Protein AF-A0A537IAV0-F1 (afdb_monomer_lite)

Structure (mmCIF, N/CA/C/O backbone):
data_AF-A0A537IAV0-F1
#
_entry.id   AF-A0A537IAV0-F1
#
loop_
_atom_site.group_PDB
_atom_site.id
_atom_site.type_symbol
_atom_site.label_atom_id
_atom_site.label_alt_id
_atom_site.label_comp_id
_atom_site.label_asym_id
_atom_site.label_entity_id
_atom_site.label_seq_id
_atom_site.pdbx_PDB_ins_code
_atom_site.Cartn_x
_atom_site.Cartn_y
_atom_site.Cartn_z
_atom_site.occupancy
_atom_site.B_iso_or_equiv
_atom_site.auth_seq_id
_atom_site.auth_comp_id
_atom_site.auth_asym_id
_atom_site.auth_atom_id
_atom_site.pdbx_PDB_model_num
ATOM 1 N N . MET A 1 1 ? -46.796 -68.234 -3.191 1.00 48.19 1 MET A N 1
ATOM 2 C CA . MET A 1 1 ? -47.729 -69.261 -2.674 1.00 48.19 1 MET A CA 1
ATOM 3 C C . MET A 1 1 ? -47.970 -68.901 -1.218 1.00 48.19 1 MET A C 1
ATOM 5 O O . MET A 1 1 ? -47.080 -69.131 -0.420 1.00 48.19 1 MET A O 1
ATOM 9 N N . ILE A 1 2 ? -48.913 -68.027 -0.860 1.00 45.62 2 ILE A N 1
ATOM 10 C CA . ILE A 1 2 ? -50.385 -68.103 -0.979 1.00 45.62 2 ILE A CA 1
ATOM 11 C C . ILE A 1 2 ? -50.921 -69.401 -0.358 1.00 45.62 2 ILE A C 1
ATOM 13 O O . ILE A 1 2 ? -50.857 -70.441 -1.003 1.00 45.62 2 ILE A O 1
ATOM 17 N N . ASP A 1 3 ? -51.326 -69.233 0.911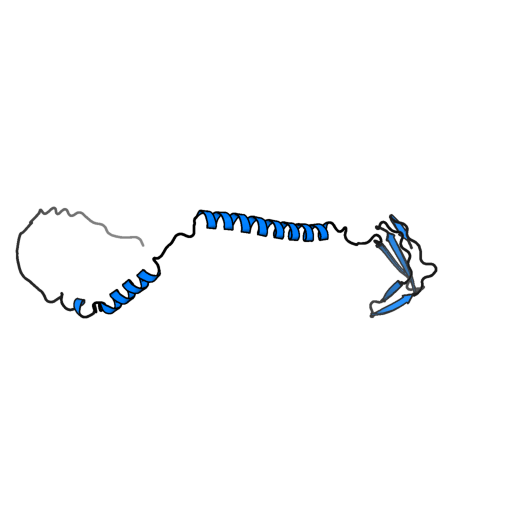 1.00 61.47 3 ASP A N 1
ATOM 18 C CA . ASP A 1 3 ? -52.328 -69.898 1.772 1.00 61.47 3 ASP A CA 1
ATOM 19 C C . ASP A 1 3 ? -52.873 -71.267 1.332 1.00 61.47 3 ASP A C 1
ATOM 21 O O . ASP A 1 3 ? -53.224 -71.452 0.165 1.00 61.47 3 ASP A O 1
ATOM 25 N N . PRO A 1 4 ? -53.051 -72.210 2.275 1.00 58.81 4 PRO A N 1
ATOM 26 C CA . PRO A 1 4 ? -54.447 -72.495 2.607 1.00 58.81 4 PRO A CA 1
ATOM 27 C C . PRO A 1 4 ? -54.692 -72.994 4.043 1.00 58.81 4 PRO A C 1
ATOM 29 O O . PRO A 1 4 ? -54.131 -74.000 4.475 1.00 58.81 4 PRO A O 1
ATOM 32 N N . SER A 1 5 ? -55.732 -72.436 4.660 1.00 56.53 5 SER A N 1
ATOM 33 C CA . SER A 1 5 ? -56.831 -73.139 5.359 1.00 56.53 5 SER A CA 1
ATOM 34 C C . SER A 1 5 ? -57.044 -72.595 6.767 1.00 56.53 5 SER A C 1
ATOM 36 O O . SER A 1 5 ? -56.267 -72.850 7.675 1.00 56.53 5 SER A O 1
ATOM 38 N N . ARG A 1 6 ? -58.027 -71.710 6.946 1.00 55.94 6 ARG A N 1
ATOM 39 C CA . ARG A 1 6 ? -59.472 -72.004 7.029 1.00 55.94 6 ARG A CA 1
ATOM 40 C C . ARG A 1 6 ? -59.834 -72.736 8.318 1.00 55.94 6 ARG A C 1
ATOM 42 O O . ARG A 1 6 ? -59.260 -73.767 8.642 1.00 55.94 6 ARG A O 1
ATOM 49 N N . ASN A 1 7 ? -60.962 -72.277 8.856 1.00 58.16 7 ASN A N 1
ATOM 50 C CA . ASN A 1 7 ? -61.860 -72.994 9.754 1.00 58.16 7 ASN A CA 1
ATOM 51 C C . ASN A 1 7 ? -61.452 -72.974 11.223 1.00 58.16 7 ASN A C 1
ATOM 53 O O . ASN A 1 7 ? -60.299 -73.147 11.571 1.00 58.16 7 ASN A O 1
ATOM 57 N N . LEU A 1 8 ? -62.369 -72.833 12.158 1.00 55.16 8 LEU A N 1
ATOM 58 C CA . LEU A 1 8 ? -63.762 -72.404 12.167 1.00 55.16 8 LEU A CA 1
ATOM 59 C C . LEU A 1 8 ? -64.015 -72.098 13.653 1.00 55.16 8 LEU A C 1
ATOM 61 O O . LEU A 1 8 ? -63.203 -72.448 14.508 1.00 55.16 8 LEU A O 1
ATOM 65 N N . HIS A 1 9 ? -65.153 -71.476 13.935 1.00 52.66 9 HIS A N 1
ATOM 66 C CA . HIS A 1 9 ? -65.945 -71.701 15.141 1.00 52.66 9 HIS A CA 1
ATOM 67 C C . HIS A 1 9 ? -65.409 -72.759 16.120 1.00 52.66 9 HIS A C 1
ATOM 69 O O . HIS A 1 9 ? -65.399 -73.939 15.784 1.00 52.66 9 HIS A O 1
ATOM 75 N N . ASP A 1 10 ? -65.158 -72.357 17.366 1.00 51.47 10 ASP A N 1
ATOM 76 C CA . ASP A 1 10 ? -65.952 -72.978 18.420 1.00 51.47 10 ASP A CA 1
ATOM 77 C C . ASP A 1 10 ? -66.157 -72.067 19.630 1.00 51.47 10 ASP A C 1
ATOM 79 O O . ASP A 1 10 ? -65.260 -71.384 20.125 1.00 51.47 10 ASP A O 1
ATOM 83 N N . GLN A 1 11 ? -67.408 -72.060 20.056 1.00 54.44 11 GLN A N 1
ATOM 84 C CA . GLN A 1 11 ? -67.943 -71.386 21.218 1.00 54.44 11 GLN A CA 1
ATOM 85 C C . GLN A 1 11 ? -67.729 -72.295 22.426 1.00 54.44 11 GLN A C 1
ATOM 87 O O . GLN A 1 11 ? -68.243 -73.406 22.456 1.00 54.44 11 GLN A O 1
ATOM 92 N N . ALA A 1 12 ? -67.081 -71.805 23.480 1.00 55.22 12 ALA A N 1
ATOM 93 C CA . ALA A 1 12 ? -67.226 -72.414 24.798 1.00 55.22 12 ALA A CA 1
ATOM 94 C C . ALA A 1 12 ? -67.131 -71.349 25.891 1.00 55.22 12 ALA A C 1
ATOM 96 O O . ALA A 1 12 ? -66.067 -70.994 26.393 1.00 55.22 12 ALA A O 1
ATOM 97 N N . ARG A 1 13 ? -68.302 -70.835 26.264 1.00 50.41 13 ARG A N 1
ATOM 98 C CA . ARG A 1 13 ? -68.544 -70.139 27.525 1.00 50.41 13 ARG A CA 1
ATOM 99 C C . ARG A 1 13 ? -68.655 -71.189 28.635 1.00 50.41 13 ARG A C 1
ATOM 101 O O . ARG A 1 13 ? -69.616 -71.947 28.638 1.00 50.41 13 ARG A O 1
ATOM 108 N N . VAL A 1 14 ? -67.735 -71.185 29.597 1.00 57.16 14 VAL A N 1
ATOM 109 C CA . VAL A 1 14 ? -67.856 -71.885 30.896 1.00 57.16 14 VAL A CA 1
ATOM 110 C C . VAL A 1 14 ? -67.256 -70.945 31.948 1.00 57.16 14 VAL A C 1
ATOM 112 O O . VAL A 1 14 ? -66.057 -70.702 31.961 1.00 57.16 14 VAL A O 1
ATOM 115 N N . THR A 1 15 ? -68.068 -70.063 32.535 1.00 54.84 15 THR A N 1
ATOM 116 C CA . THR A 1 15 ? -68.625 -70.152 33.902 1.00 54.84 15 THR A CA 1
ATOM 117 C C . THR A 1 15 ? -67.595 -70.374 35.012 1.00 54.84 15 THR A C 1
ATOM 119 O O . THR A 1 15 ? -66.897 -71.378 35.073 1.00 54.84 15 THR A O 1
ATOM 122 N N . SER A 1 16 ? -67.585 -69.393 35.912 1.00 50.22 16 SER A N 1
ATOM 123 C CA . SER A 1 16 ? -66.874 -69.272 37.182 1.00 50.22 16 SER A CA 1
ATOM 124 C C . SER A 1 16 ? -66.775 -70.542 38.028 1.00 50.22 16 SER A C 1
ATOM 126 O O . SER A 1 16 ? -67.766 -71.235 38.237 1.00 50.22 16 SER A O 1
ATOM 128 N N . SER A 1 17 ? -65.629 -70.700 38.688 1.00 47.72 17 SER A N 1
ATOM 129 C CA . SER A 1 17 ? -65.543 -71.335 40.002 1.00 47.72 17 SER A CA 1
ATOM 130 C C . SER A 1 17 ? -64.429 -70.662 40.799 1.00 47.72 17 SER A C 1
ATOM 132 O O . SER A 1 17 ? -63.241 -70.898 40.592 1.00 47.72 17 SER A O 1
ATOM 134 N N . GLN A 1 18 ? -64.829 -69.750 41.680 1.00 50.56 18 GLN A N 1
ATOM 135 C CA . GLN A 1 18 ? -63.985 -69.229 42.741 1.00 50.56 18 GLN A CA 1
ATOM 136 C C . GLN A 1 18 ? -64.016 -70.277 43.859 1.00 50.56 18 GLN A C 1
ATOM 138 O O . GLN A 1 18 ? -64.999 -70.380 44.587 1.00 50.56 18 GLN A O 1
ATOM 143 N N . SER A 1 19 ? -62.966 -71.091 43.964 1.00 44.44 19 SER A N 1
ATOM 144 C CA . SER A 1 19 ? -62.794 -72.044 45.061 1.00 44.44 19 SER A CA 1
ATOM 145 C C . SER A 1 19 ? -61.713 -71.519 46.005 1.00 44.44 19 SER A C 1
ATOM 147 O O . SER A 1 19 ? -60.527 -71.454 45.692 1.00 44.44 19 SER A O 1
ATOM 149 N N . SER A 1 20 ? -62.187 -71.094 47.175 1.00 51.53 20 SER A N 1
ATOM 150 C CA . SER A 1 20 ? -61.406 -70.933 48.396 1.00 51.53 20 SER A CA 1
ATOM 151 C C . SER A 1 20 ? -60.763 -72.274 48.757 1.00 51.53 20 SER A C 1
ATOM 153 O O . SER A 1 20 ? -61.449 -73.295 48.807 1.00 51.53 20 SER A O 1
ATOM 155 N N . GLY A 1 21 ? -59.452 -72.272 48.990 1.00 39.72 21 GLY A N 1
ATOM 156 C CA . GLY A 1 21 ? -58.682 -73.464 49.329 1.00 39.72 21 GLY A CA 1
ATOM 157 C C . GLY A 1 21 ? -57.325 -73.078 49.900 1.00 39.72 21 GLY A C 1
ATOM 158 O O . GLY A 1 21 ? -56.367 -72.841 49.173 1.00 39.72 21 GLY A O 1
ATOM 159 N N . SER A 1 22 ? -57.284 -72.953 51.221 1.00 49.75 22 SER A N 1
ATOM 160 C CA . SER A 1 22 ? -56.108 -72.631 52.023 1.00 49.75 22 SER A CA 1
ATOM 161 C C . SER A 1 22 ? -55.062 -73.758 52.022 1.00 49.75 22 SER A C 1
ATOM 163 O O . SER A 1 22 ? -55.409 -74.929 52.139 1.00 49.75 22 SER A O 1
ATOM 165 N N . SER A 1 23 ? -53.790 -73.340 52.058 1.00 51.44 23 SER A N 1
ATOM 166 C CA . SER A 1 23 ? -52.626 -74.039 52.631 1.00 51.44 23 SER A CA 1
ATOM 167 C C . SER A 1 23 ? -51.905 -75.104 51.784 1.00 51.44 23 SER A C 1
ATOM 169 O O . SER A 1 23 ? -52.334 -76.244 51.681 1.00 51.44 23 SER A O 1
ATOM 171 N N . ASN A 1 24 ? -50.682 -74.797 51.329 1.00 52.34 24 ASN A N 1
ATOM 172 C CA . ASN A 1 24 ? -49.478 -75.261 52.035 1.00 52.34 24 ASN A CA 1
ATOM 173 C C . ASN A 1 24 ? -48.178 -74.689 51.452 1.00 52.34 24 ASN A C 1
ATOM 175 O O . ASN A 1 24 ? -48.000 -74.500 50.252 1.00 52.34 24 ASN A O 1
ATOM 179 N N . LYS A 1 25 ? -47.270 -74.381 52.376 1.00 54.59 25 LYS A N 1
ATOM 180 C CA . LYS A 1 25 ? -45.975 -73.740 52.167 1.00 54.59 25 LYS A CA 1
ATOM 181 C C . LYS A 1 25 ? -45.036 -74.607 51.327 1.00 54.59 25 LYS A C 1
ATOM 183 O O . LYS A 1 25 ? -44.749 -75.737 51.701 1.00 54.59 25 LYS A O 1
ATOM 188 N N . VAL A 1 26 ? -44.403 -73.996 50.328 1.00 51.62 26 VAL A N 1
ATOM 189 C CA . VAL A 1 26 ? -43.047 -74.368 49.894 1.00 51.62 26 VAL A CA 1
ATOM 190 C C . VAL A 1 26 ? -42.138 -73.164 50.120 1.00 51.62 26 VAL A C 1
ATOM 192 O O . VAL A 1 26 ? -41.822 -72.375 49.235 1.00 51.62 26 VAL A O 1
ATOM 195 N N . SER A 1 27 ? -41.749 -72.983 51.379 1.00 57.34 27 SER A N 1
ATOM 196 C CA . SER A 1 27 ? -40.775 -71.991 51.837 1.00 57.34 27 SER A CA 1
ATOM 197 C C . SER A 1 27 ? -39.342 -72.457 51.554 1.00 57.34 27 SER A C 1
ATOM 199 O O . SER A 1 27 ? -38.528 -72.546 52.468 1.00 57.34 27 SER A O 1
ATOM 201 N N . ALA A 1 28 ? -39.045 -72.797 50.298 1.00 56.91 28 ALA A N 1
ATOM 202 C CA . ALA A 1 28 ? -37.720 -73.261 49.872 1.00 56.91 28 ALA A CA 1
ATOM 203 C C . ALA A 1 28 ? -36.995 -72.283 48.928 1.00 56.91 28 ALA A C 1
ATOM 205 O O . ALA A 1 28 ? -35.820 -72.477 48.640 1.00 56.91 28 ALA A O 1
ATOM 206 N N . TRP A 1 29 ? -37.645 -71.197 48.491 1.00 47.41 29 TRP A N 1
ATOM 207 C CA . TRP A 1 29 ? -37.087 -70.292 47.470 1.00 47.41 29 TRP A CA 1
ATOM 208 C C . TRP A 1 29 ? -36.731 -68.885 47.967 1.00 47.41 29 TRP A C 1
ATOM 210 O O . TRP A 1 29 ? -36.108 -68.110 47.248 1.00 47.41 29 TRP A O 1
ATOM 220 N N . THR A 1 30 ? -37.052 -68.533 49.212 1.00 58.41 30 THR A N 1
ATOM 221 C CA . THR A 1 30 ? -36.819 -67.174 49.739 1.00 58.41 30 THR A CA 1
ATOM 222 C C . THR A 1 30 ? -35.436 -66.950 50.357 1.00 58.41 30 THR A C 1
ATOM 224 O O . THR A 1 30 ? -35.118 -65.815 50.718 1.00 58.41 30 THR A O 1
ATOM 227 N N . ASN A 1 31 ? -34.588 -67.982 50.444 1.00 52.69 31 ASN A N 1
ATOM 228 C CA . ASN A 1 31 ? -33.281 -67.882 51.109 1.00 52.69 31 ASN A CA 1
ATOM 229 C C . ASN A 1 31 ? -32.070 -67.770 50.166 1.00 52.69 31 ASN A C 1
ATOM 231 O O . ASN A 1 31 ? -30.998 -67.402 50.634 1.00 52.69 31 ASN A O 1
ATOM 235 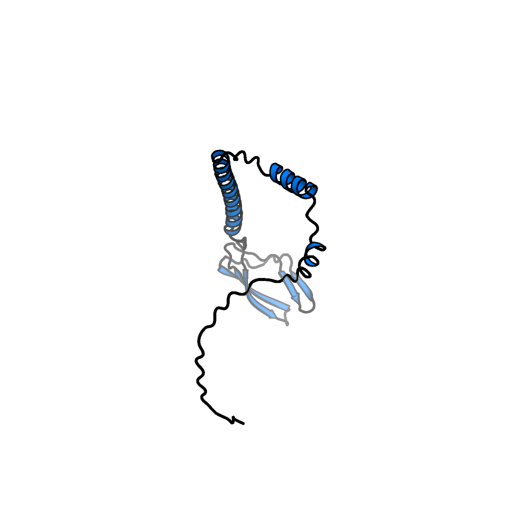N N . LEU A 1 32 ? -32.221 -67.961 48.851 1.00 50.56 32 LEU A N 1
ATOM 236 C CA . LEU A 1 32 ? -31.115 -67.766 47.894 1.00 50.56 32 LE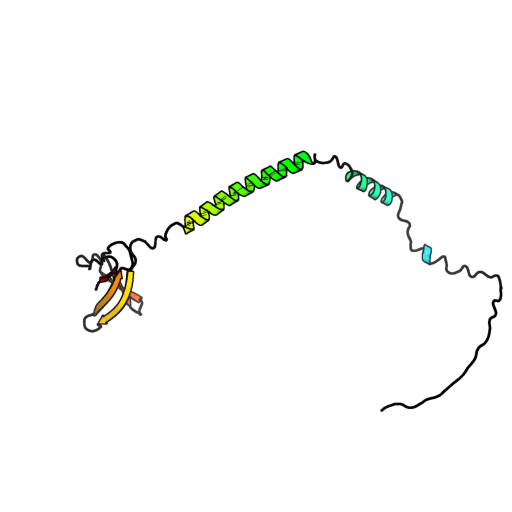U A CA 1
ATOM 237 C C . LEU A 1 32 ? -30.887 -66.291 47.519 1.00 50.56 32 LEU A C 1
ATOM 239 O O . LEU A 1 32 ? -29.753 -65.872 47.313 1.00 50.56 32 LEU A O 1
ATOM 243 N N . GLY A 1 33 ? -31.933 -65.459 47.526 1.00 50.03 33 GLY A N 1
ATOM 244 C CA . GLY A 1 33 ? -31.812 -64.028 47.208 1.00 50.03 33 GLY A CA 1
ATOM 245 C C . GLY A 1 33 ? -31.190 -63.166 48.316 1.00 50.03 33 GLY A C 1
ATOM 246 O O . GLY A 1 33 ? 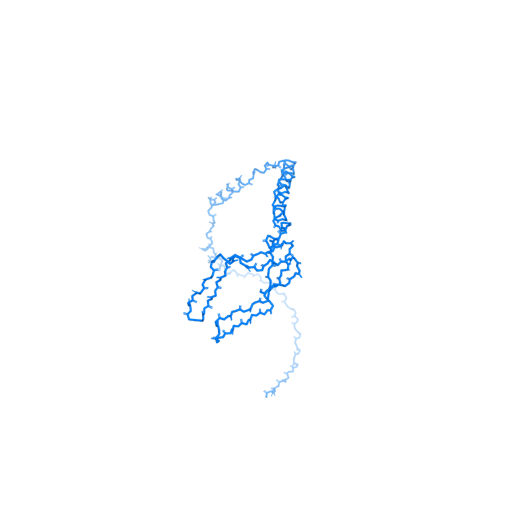-30.851 -62.009 48.079 1.00 50.03 33 GLY A O 1
ATOM 247 N N . LYS A 1 34 ? -31.033 -63.700 49.536 1.00 53.22 34 LYS A N 1
ATOM 248 C CA . LYS A 1 34 ? -30.522 -62.945 50.696 1.00 53.22 34 LYS A CA 1
ATOM 249 C C . LYS A 1 34 ? -29.028 -63.133 50.967 1.00 53.22 34 LYS A C 1
ATOM 251 O O . LYS A 1 34 ? -28.493 -62.403 51.794 1.00 53.22 34 LYS A O 1
ATOM 256 N N . MET A 1 35 ? -28.349 -64.046 50.269 1.00 52.03 35 MET A N 1
ATOM 257 C CA . MET A 1 35 ? -26.910 -64.287 50.468 1.00 52.03 35 MET A CA 1
ATOM 258 C C . MET A 1 35 ? -26.006 -63.413 49.578 1.00 52.03 35 MET A C 1
ATOM 260 O O . MET A 1 35 ? -24.801 -63.391 49.792 1.00 52.03 35 MET A O 1
ATOM 264 N N . VAL A 1 36 ? -26.566 -62.640 48.635 1.00 56.50 36 VAL A N 1
ATOM 265 C CA . VAL A 1 36 ? -25.787 -61.742 47.747 1.00 56.50 36 VAL A CA 1
ATOM 266 C C . VAL A 1 36 ? -25.995 -60.252 48.062 1.00 56.50 36 VAL A C 1
ATOM 268 O O . VAL A 1 36 ? -25.218 -59.401 47.638 1.00 56.50 36 VAL A O 1
ATOM 271 N N . ALA A 1 37 ? -26.982 -59.901 48.888 1.00 58.62 37 ALA A N 1
ATOM 272 C CA . ALA A 1 37 ? -27.200 -58.520 49.310 1.00 58.62 37 ALA A CA 1
ATOM 273 C C . ALA A 1 37 ? -26.464 -58.228 50.627 1.00 58.62 37 ALA A C 1
ATOM 275 O O . ALA A 1 37 ? -27.067 -58.176 51.702 1.00 58.62 37 ALA A O 1
ATOM 276 N N . GLY A 1 38 ? -25.147 -58.024 50.546 1.00 54.81 38 GLY A N 1
ATOM 277 C CA . GLY A 1 38 ? -24.387 -57.419 51.637 1.00 54.81 38 GLY A CA 1
ATOM 278 C C . GLY A 1 38 ? -25.031 -56.087 52.028 1.00 54.81 38 GLY A C 1
ATOM 279 O O . GLY A 1 38 ? -25.095 -55.155 51.225 1.00 54.81 38 GLY A O 1
ATOM 280 N N . LYS A 1 39 ? -25.560 -55.996 53.253 1.00 62.06 39 LYS A N 1
ATOM 281 C CA . LYS A 1 39 ? -26.085 -54.734 53.782 1.00 62.06 39 LYS A CA 1
ATOM 282 C C . LYS A 1 39 ? -24.923 -53.736 53.829 1.00 62.06 39 LYS A C 1
ATOM 284 O O . LYS A 1 39 ? -23.891 -54.072 54.405 1.00 62.06 39 LYS A O 1
ATOM 289 N N . PRO A 1 40 ? -25.052 -52.527 53.256 1.00 57.78 40 PRO A N 1
ATOM 290 C CA . PRO A 1 40 ? -23.999 -51.531 53.362 1.00 57.78 40 PRO A CA 1
ATOM 291 C C . PRO A 1 40 ? -23.811 -51.170 54.838 1.00 57.78 40 PRO A C 1
ATOM 293 O O . PRO A 1 40 ? -24.709 -50.586 55.448 1.00 57.78 40 PRO A O 1
ATOM 296 N N . THR A 1 41 ? -22.651 -51.554 55.376 1.00 65.62 41 THR A N 1
ATOM 297 C CA . THR A 1 41 ? -22.150 -51.283 56.725 1.00 65.62 41 THR A CA 1
ATOM 298 C C . THR A 1 41 ? -22.429 -49.830 57.098 1.00 65.62 41 THR A C 1
ATOM 300 O O . THR A 1 41 ? -22.090 -48.913 56.341 1.00 65.62 41 THR A O 1
ATOM 303 N N . ASP A 1 42 ? -23.063 -49.603 58.250 1.00 54.81 42 ASP A N 1
ATOM 304 C CA . ASP A 1 42 ? -23.529 -48.279 58.693 1.00 54.81 42 ASP A CA 1
ATOM 305 C C . ASP A 1 42 ? -22.400 -47.238 58.833 1.00 54.81 42 ASP A C 1
ATOM 307 O O . ASP A 1 42 ? -22.646 -46.030 58.811 1.00 54.81 42 ASP A O 1
ATOM 311 N N . GLU A 1 43 ? -21.152 -47.697 58.837 1.00 57.06 43 GLU A N 1
ATOM 312 C CA . GLU A 1 43 ? -19.933 -46.901 58.724 1.00 57.06 43 GLU A CA 1
ATOM 313 C C . GLU A 1 43 ? -19.866 -46.093 57.408 1.00 57.06 43 GLU A C 1
ATOM 315 O O . GLU A 1 43 ? -19.603 -44.886 57.417 1.00 57.06 43 GLU A O 1
ATOM 320 N N . LYS A 1 44 ? -20.240 -46.698 56.267 1.00 52.62 44 LYS A N 1
ATOM 321 C CA . LYS A 1 44 ? -20.259 -46.007 54.962 1.00 52.62 44 LYS A CA 1
ATOM 322 C C . LYS A 1 44 ? -21.387 -44.980 54.866 1.00 52.62 44 LYS A C 1
ATOM 324 O O . LYS A 1 44 ? -21.235 -43.946 54.215 1.00 52.62 44 LYS A O 1
ATOM 329 N N . LYS A 1 45 ? -22.513 -45.208 55.553 1.00 53.28 45 LYS A N 1
ATOM 330 C CA . LYS A 1 45 ? -23.621 -44.239 55.606 1.00 53.28 45 LYS A CA 1
ATOM 331 C C . LYS A 1 45 ? -23.270 -43.019 56.453 1.00 53.28 45 LYS A C 1
ATOM 333 O O . LYS A 1 45 ? -23.709 -41.919 56.120 1.00 53.28 45 LYS A O 1
ATOM 338 N N . GLN A 1 46 ? -22.481 -43.184 57.516 1.00 57.47 46 GLN A N 1
ATOM 339 C CA . GLN A 1 46 ? -21.996 -42.056 58.313 1.00 57.47 46 GLN A CA 1
ATOM 340 C C . GLN A 1 46 ? -20.958 -41.219 57.559 1.00 57.47 46 GLN A C 1
ATOM 342 O O . GLN A 1 46 ? -21.042 -39.993 57.615 1.00 57.47 46 GLN A O 1
ATOM 347 N N . GLY A 1 47 ? -20.066 -41.844 56.782 1.00 56.69 47 GLY A N 1
ATOM 348 C CA . GLY A 1 47 ? -19.138 -41.131 55.895 1.00 56.69 47 GLY A CA 1
ATOM 349 C C . GLY A 1 47 ? -19.870 -40.251 54.877 1.00 56.69 47 GLY A C 1
ATOM 350 O O . GLY A 1 47 ? -19.624 -39.051 54.793 1.00 56.69 47 GLY A O 1
ATOM 351 N N . VAL A 1 48 ? -20.877 -40.797 54.188 1.00 56.28 48 VAL A N 1
ATOM 352 C CA . VAL A 1 48 ? -21.682 -40.035 53.213 1.00 56.28 48 VAL A CA 1
ATOM 353 C C . VAL A 1 48 ? -22.547 -38.954 53.883 1.00 56.28 48 VAL A C 1
ATOM 355 O O . VAL A 1 48 ? -22.769 -37.893 53.299 1.00 56.28 48 VAL A O 1
ATOM 358 N N . LYS A 1 49 ? -23.034 -39.176 55.113 1.00 55.34 49 LYS A N 1
ATOM 359 C CA . LYS A 1 49 ? -23.782 -38.159 55.878 1.00 55.34 49 LYS A CA 1
ATOM 360 C C . LYS A 1 49 ? -22.877 -37.031 56.388 1.00 55.34 49 LYS A C 1
ATOM 362 O O . LYS A 1 49 ? -23.303 -35.879 56.362 1.00 55.34 49 LYS A O 1
ATOM 367 N N . LYS A 1 50 ? -21.636 -37.332 56.794 1.00 53.69 50 LYS A N 1
ATOM 368 C CA . LYS A 1 50 ? -20.643 -36.322 57.200 1.00 53.69 50 LYS A CA 1
ATOM 369 C C . LYS A 1 50 ? -20.144 -35.492 56.012 1.00 53.69 50 LYS A C 1
ATOM 371 O O . LYS A 1 50 ? -20.017 -34.282 56.152 1.00 53.69 50 LYS A O 1
ATOM 376 N N . LEU A 1 51 ? -19.980 -36.092 54.829 1.00 57.94 51 LEU A N 1
ATOM 377 C CA . LEU A 1 51 ? -19.556 -35.377 53.613 1.00 57.94 51 LEU A CA 1
ATOM 378 C C . LEU A 1 51 ? -20.608 -34.380 53.092 1.00 57.94 51 LEU A C 1
ATOM 380 O O . LEU A 1 51 ? -20.256 -33.329 52.566 1.00 57.94 51 LEU A O 1
ATOM 384 N N . ARG A 1 52 ? -21.907 -34.639 53.298 1.00 57.84 52 ARG A N 1
ATOM 385 C CA . ARG A 1 52 ? -22.975 -33.682 52.935 1.00 57.84 52 ARG A CA 1
ATOM 386 C C . ARG A 1 52 ? -23.071 -32.477 53.870 1.00 57.84 52 ARG A C 1
ATOM 388 O O . ARG A 1 52 ? -23.742 -31.507 53.526 1.00 57.84 52 ARG A O 1
ATOM 395 N N . LYS A 1 53 ? -22.436 -32.533 55.045 1.00 54.84 53 LYS A N 1
ATOM 396 C CA . LYS A 1 53 ? -22.480 -31.445 56.029 1.00 54.84 53 LYS A CA 1
ATOM 397 C C . LYS A 1 53 ? -21.496 -30.316 55.696 1.00 54.84 53 LYS A C 1
ATOM 399 O O . LYS A 1 53 ? -21.713 -29.200 56.138 1.00 54.84 53 LYS A O 1
ATOM 404 N N . ILE A 1 54 ? -20.493 -30.579 54.853 1.00 60.34 54 ILE A N 1
ATOM 405 C CA . ILE A 1 54 ? -19.494 -29.584 54.421 1.00 60.34 54 ILE A CA 1
ATOM 406 C C . ILE A 1 54 ? -20.048 -28.664 53.311 1.00 60.34 54 ILE A C 1
ATOM 408 O O . ILE A 1 54 ? -19.573 -27.553 53.121 1.00 60.34 54 ILE A O 1
ATOM 412 N N . VAL A 1 55 ? -21.114 -29.074 52.613 1.00 63.09 55 VAL A N 1
ATOM 413 C CA . VAL A 1 55 ? -21.712 -28.310 51.494 1.00 63.09 55 VAL A CA 1
ATOM 414 C C . VAL A 1 55 ? -22.845 -27.378 51.958 1.00 63.09 55 VAL A C 1
ATOM 416 O O . VAL A 1 55 ? -23.599 -26.840 51.146 1.00 63.09 55 VAL A O 1
ATOM 419 N N . LYS A 1 56 ? -23.037 -27.194 53.269 1.00 64.88 56 LYS A N 1
ATOM 420 C CA . LYS A 1 56 ? -24.242 -26.535 53.785 1.00 64.88 56 LYS A CA 1
ATOM 421 C C . LYS A 1 56 ? -23.978 -25.450 54.815 1.00 64.88 56 LYS A C 1
ATOM 423 O O . LYS A 1 56 ? -24.683 -25.379 55.805 1.00 64.88 56 LYS A O 1
ATOM 428 N N . ASP A 1 57 ? -23.079 -24.541 54.465 1.00 65.56 57 ASP A N 1
ATOM 429 C CA . ASP A 1 57 ? -23.087 -23.177 54.990 1.00 65.56 57 ASP A CA 1
ATOM 430 C C . ASP A 1 57 ? -23.187 -22.193 53.822 1.00 65.56 57 ASP A C 1
ATOM 432 O O . ASP A 1 57 ? -22.242 -21.515 53.431 1.00 65.56 57 ASP A O 1
ATOM 436 N N . LYS A 1 58 ? -24.386 -22.125 53.232 1.00 64.06 58 LYS A N 1
ATOM 437 C CA . LYS A 1 58 ? -24.764 -21.045 52.317 1.00 64.06 58 LYS A CA 1
ATOM 438 C C . LYS A 1 58 ? -25.115 -19.816 53.151 1.00 64.06 58 LYS A C 1
ATOM 440 O O . LYS A 1 58 ? -26.284 -19.461 53.273 1.00 64.06 58 LYS A O 1
ATOM 445 N N . LYS A 1 59 ? -24.110 -19.163 53.737 1.00 62.75 59 LYS A N 1
ATOM 446 C CA . LYS A 1 59 ? -24.258 -17.733 54.012 1.00 62.75 59 LYS A CA 1
ATOM 447 C C . LYS A 1 59 ? -24.314 -17.075 52.644 1.00 62.75 59 LYS A C 1
ATOM 449 O O . LYS A 1 59 ? -23.356 -17.157 51.879 1.00 62.75 59 LYS A O 1
ATOM 454 N N . GLY A 1 60 ? -25.498 -16.578 52.296 1.00 68.81 60 GLY A N 1
ATOM 455 C CA . GLY A 1 60 ? -25.730 -15.932 51.018 1.00 68.81 60 GLY A CA 1
ATOM 456 C C . GLY A 1 60 ? -24.686 -14.844 50.848 1.00 68.81 60 GLY A C 1
ATOM 457 O O . GLY A 1 60 ? -24.595 -13.947 51.682 1.00 68.81 60 GLY A O 1
ATOM 458 N N . ILE A 1 61 ? -23.883 -14.944 49.788 1.00 72.31 61 ILE A N 1
ATOM 459 C CA . ILE A 1 61 ? -23.264 -13.755 49.209 1.00 72.31 61 ILE A CA 1
ATOM 460 C C . ILE A 1 61 ? -24.362 -12.695 49.192 1.00 72.31 61 ILE A C 1
ATOM 462 O O . ILE A 1 61 ? -25.459 -12.978 48.703 1.00 72.31 61 ILE A O 1
ATOM 466 N N . ASN A 1 62 ? -24.108 -11.530 49.793 1.00 84.75 62 ASN A N 1
ATOM 467 C CA . ASN A 1 62 ? -25.098 -10.462 49.803 1.00 84.75 62 ASN A CA 1
ATOM 468 C C . ASN A 1 62 ? -25.544 -10.243 48.361 1.00 84.75 62 ASN A C 1
ATOM 470 O O . ASN A 1 62 ? -24.734 -9.857 47.517 1.00 84.75 62 ASN A O 1
ATOM 474 N N . THR A 1 63 ? -26.824 -10.488 48.091 1.00 85.31 63 THR A N 1
ATOM 475 C CA . THR A 1 63 ? -27.410 -10.348 46.754 1.00 85.31 63 THR A CA 1
ATOM 476 C C . THR A 1 63 ? -27.110 -8.964 46.177 1.00 85.31 63 THR A C 1
ATOM 478 O O . THR A 1 63 ? -26.839 -8.820 44.990 1.00 85.31 63 THR A O 1
ATOM 481 N N . ILE A 1 64 ? -27.062 -7.958 47.054 1.00 91.38 64 ILE A N 1
ATOM 482 C CA . ILE A 1 64 ? -26.708 -6.579 46.725 1.00 91.38 64 ILE A CA 1
ATOM 483 C C . ILE A 1 64 ? -25.234 -6.462 46.314 1.00 91.38 64 ILE A C 1
ATOM 485 O O . ILE A 1 64 ? -24.946 -5.878 45.278 1.00 91.38 64 ILE A O 1
ATOM 489 N N . LEU A 1 65 ? -24.297 -7.050 47.069 1.00 91.19 65 LEU A N 1
ATOM 490 C CA . LEU A 1 65 ? -22.869 -7.011 46.715 1.00 91.19 65 LEU A CA 1
ATOM 491 C C . LEU A 1 65 ? -22.602 -7.723 45.384 1.00 91.19 65 LEU A C 1
ATOM 493 O O . LEU A 1 65 ? -21.807 -7.238 44.585 1.00 91.19 65 LEU A O 1
ATOM 497 N N . ALA A 1 66 ? -23.295 -8.833 45.122 1.00 90.62 66 ALA A N 1
ATOM 498 C CA . ALA A 1 66 ? -23.203 -9.529 43.842 1.00 90.62 66 ALA A CA 1
ATOM 499 C C . ALA A 1 66 ? -23.683 -8.653 42.679 1.00 90.62 66 ALA A C 1
ATOM 501 O O . ALA A 1 66 ? -23.009 -8.571 41.654 1.00 90.62 66 ALA A O 1
ATOM 502 N N . ALA A 1 67 ? -24.817 -7.968 42.850 1.00 93.25 67 ALA A N 1
ATOM 503 C CA . ALA A 1 67 ? -25.346 -7.057 41.842 1.00 93.25 67 ALA A CA 1
ATOM 504 C C . ALA A 1 67 ? -24.401 -5.871 41.590 1.00 93.25 67 ALA A C 1
ATOM 506 O O . ALA A 1 67 ? -24.138 -5.532 40.439 1.00 93.25 67 ALA A O 1
ATOM 507 N N . LEU A 1 68 ? -23.830 -5.289 42.650 1.00 94.50 68 LEU A N 1
ATOM 508 C CA . LEU A 1 68 ? -22.855 -4.202 42.534 1.00 94.50 68 LEU A CA 1
ATOM 509 C C . LEU A 1 68 ? -21.602 -4.642 41.767 1.00 94.50 68 LEU A C 1
ATOM 511 O O . LEU A 1 68 ? -21.127 -3.914 40.900 1.00 94.50 68 LEU A O 1
ATOM 515 N N . LEU A 1 69 ? -21.105 -5.854 42.022 1.00 93.69 69 LEU A N 1
ATOM 516 C CA . LEU A 1 69 ? -19.955 -6.413 41.307 1.00 93.69 69 LEU A CA 1
ATOM 517 C C . LEU A 1 69 ? -20.266 -6.611 39.814 1.00 93.69 69 LEU A C 1
ATOM 519 O O . LEU A 1 69 ? -19.438 -6.275 38.969 1.00 93.69 69 LEU A O 1
ATOM 523 N N . MET A 1 70 ? -21.475 -7.081 39.487 1.00 94.06 70 MET A N 1
ATOM 524 C CA . MET A 1 70 ? -21.956 -7.267 38.110 1.00 94.06 70 MET A CA 1
ATOM 525 C C . MET A 1 70 ? -21.904 -5.959 37.308 1.00 94.06 70 MET A C 1
ATOM 527 O O . MET A 1 70 ? -21.391 -5.928 36.193 1.00 94.06 70 MET A O 1
ATOM 531 N N . VAL A 1 71 ? -22.361 -4.854 37.901 1.00 95.69 71 VAL A N 1
ATOM 532 C CA . VAL A 1 71 ? -22.312 -3.536 37.250 1.00 95.69 71 VAL A CA 1
ATOM 533 C C . VAL A 1 71 ? -20.866 -3.096 37.014 1.00 95.69 71 VAL A C 1
ATOM 535 O O . VAL A 1 71 ? -20.534 -2.634 35.924 1.00 95.69 71 VAL A O 1
ATOM 538 N N . VAL A 1 72 ? -19.982 -3.287 37.998 1.00 97.25 72 VAL A N 1
ATOM 539 C CA . VAL A 1 72 ? -18.572 -2.877 37.892 1.00 97.25 72 VAL A CA 1
ATOM 540 C C . VAL A 1 72 ? -17.856 -3.606 36.755 1.00 97.25 72 VAL A C 1
ATOM 542 O O . VAL A 1 72 ? -17.181 -2.961 35.953 1.00 97.25 72 VAL A O 1
ATOM 545 N N . ILE A 1 73 ? -18.023 -4.927 36.634 1.00 94.75 73 ILE A N 1
ATOM 546 C CA . ILE A 1 73 ? -17.364 -5.680 35.555 1.00 94.75 73 ILE A CA 1
ATOM 547 C C . ILE A 1 73 ? -17.882 -5.276 34.172 1.00 94.75 73 ILE A C 1
ATOM 549 O O . ILE A 1 73 ? -17.098 -5.232 33.229 1.00 94.75 73 ILE A O 1
ATOM 553 N N . VAL A 1 74 ? -19.167 -4.925 34.049 1.00 96.38 74 VAL A N 1
ATOM 554 C CA . VAL A 1 74 ? -19.750 -4.455 32.784 1.00 96.38 74 VAL A CA 1
ATOM 555 C C . VAL A 1 74 ? -19.134 -3.120 32.371 1.00 96.38 74 VAL A C 1
ATOM 557 O O . VAL A 1 74 ? -18.798 -2.943 31.202 1.00 96.38 74 VAL A O 1
ATOM 560 N N . VAL A 1 75 ? -18.924 -2.206 33.322 1.00 97.00 75 VAL A N 1
ATOM 561 C CA . VAL A 1 75 ? -18.281 -0.910 33.056 1.00 97.00 75 VAL A CA 1
ATOM 562 C C . VAL A 1 75 ? -16.812 -1.085 32.662 1.00 97.00 75 VAL A C 1
ATOM 564 O O . VAL A 1 75 ? -16.349 -0.460 31.714 1.00 97.00 75 VAL A O 1
ATOM 567 N N . VAL A 1 76 ? -16.062 -1.958 33.338 1.00 97.38 76 VAL A N 1
ATOM 568 C CA . VAL A 1 76 ? -14.645 -2.185 32.997 1.00 97.38 76 VAL A CA 1
ATOM 569 C C . VAL A 1 76 ? -14.505 -2.878 31.638 1.00 97.38 76 VAL A C 1
ATOM 571 O O . VAL A 1 76 ? -13.664 -2.486 30.825 1.00 97.38 76 VAL A O 1
ATOM 574 N N . ALA A 1 77 ? -15.351 -3.872 31.358 1.00 96.25 77 ALA A N 1
ATOM 575 C CA . ALA A 1 77 ? -15.365 -4.557 30.070 1.00 96.25 77 ALA A CA 1
ATOM 576 C C . ALA A 1 77 ? -15.730 -3.602 28.923 1.00 96.25 77 ALA A C 1
ATOM 578 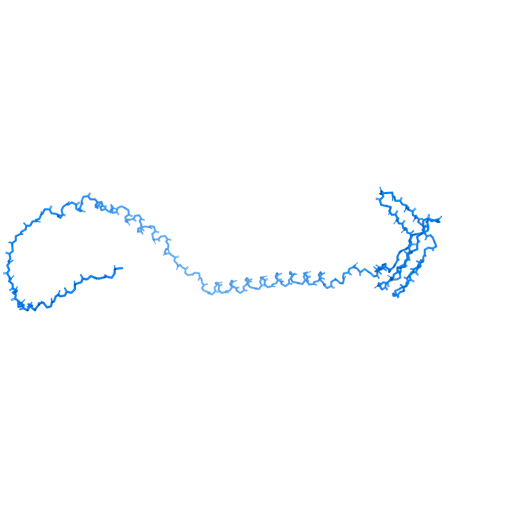O O . ALA A 1 77 ? -15.087 -3.645 27.875 1.00 96.25 77 ALA A O 1
ATOM 579 N N . SER A 1 78 ? -16.706 -2.707 29.116 1.00 96.56 78 SER A N 1
ATOM 580 C CA . SER A 1 78 ? -17.105 -1.753 28.075 1.00 96.56 78 SER A CA 1
ATOM 581 C C . SER A 1 78 ? -15.993 -0.758 27.737 1.00 96.56 78 SER A C 1
ATOM 583 O O . SER A 1 78 ? -15.774 -0.478 26.560 1.00 96.56 78 SER A O 1
ATOM 585 N N . VAL A 1 79 ? -15.227 -0.288 28.728 1.00 96.00 79 VAL A N 1
ATOM 586 C CA . VAL A 1 79 ? -14.088 0.616 28.498 1.00 96.00 79 VAL A CA 1
ATOM 587 C C . VAL A 1 79 ? -12.960 -0.079 27.727 1.00 96.00 79 VAL A C 1
ATOM 589 O O . VAL A 1 79 ? -12.428 0.507 26.783 1.00 96.00 79 VAL A O 1
ATOM 592 N N . MET A 1 80 ? -12.620 -1.334 28.055 1.00 95.56 80 MET A N 1
ATOM 593 C CA . MET A 1 80 ? -11.639 -2.095 27.264 1.00 95.56 80 MET A CA 1
ATOM 594 C C . MET A 1 80 ? -12.111 -2.312 25.824 1.00 95.56 80 MET A C 1
ATOM 596 O O . MET A 1 80 ? -11.340 -2.099 24.890 1.00 95.56 80 MET A O 1
ATOM 600 N N . VAL A 1 81 ? -13.378 -2.694 25.631 1.00 94.69 81 VAL A N 1
ATOM 601 C CA . VAL A 1 81 ? -13.961 -2.882 24.294 1.00 94.69 81 VAL A CA 1
ATOM 602 C C . VAL A 1 81 ? -13.949 -1.575 23.507 1.00 94.69 81 VAL A C 1
ATOM 604 O O . VAL A 1 81 ? -13.628 -1.593 22.322 1.00 94.69 81 VAL A O 1
ATOM 607 N N . TYR A 1 82 ? -14.233 -0.438 24.142 1.00 94.88 82 TYR A N 1
ATOM 608 C CA . TYR A 1 82 ? -14.162 0.874 23.503 1.00 94.88 82 TYR A CA 1
ATOM 609 C C . TYR A 1 82 ? -12.734 1.226 23.061 1.00 94.88 82 TYR A C 1
ATOM 611 O O . TYR A 1 82 ? -12.524 1.603 21.906 1.00 94.88 82 TYR A O 1
ATOM 619 N N . ALA A 1 83 ? -11.738 1.046 23.934 1.00 90.88 83 ALA A N 1
ATOM 620 C CA . ALA A 1 83 ? -10.333 1.294 23.605 1.00 90.88 83 ALA A CA 1
ATOM 621 C C . ALA A 1 83 ? -9.833 0.367 22.483 1.00 90.88 83 ALA A C 1
ATOM 623 O O . ALA A 1 83 ? -9.127 0.794 21.571 1.00 90.88 83 ALA A O 1
ATOM 624 N N . TRP A 1 84 ? -10.250 -0.898 22.504 1.00 90.62 84 TRP A N 1
ATOM 625 C CA . TRP A 1 84 ? -9.888 -1.865 21.472 1.00 90.62 84 TRP A CA 1
ATOM 626 C C . TRP A 1 84 ? -10.569 -1.561 20.130 1.00 90.62 84 TRP A C 1
ATOM 628 O O . TRP A 1 84 ? -9.919 -1.561 19.084 1.00 90.62 84 TRP A O 1
ATOM 638 N N . SER A 1 85 ? -11.859 -1.212 20.160 1.00 90.56 85 SER A N 1
ATOM 639 C CA . SER A 1 85 ? -12.634 -0.858 18.965 1.00 90.56 85 SER A CA 1
ATOM 640 C C . SER A 1 85 ? -12.104 0.415 18.311 1.00 90.56 85 SER A C 1
ATOM 642 O O . SER A 1 85 ? -11.967 0.468 17.093 1.00 90.56 85 SER A O 1
ATOM 644 N N . THR A 1 86 ? -11.762 1.432 19.107 1.00 89.00 86 THR A N 1
ATOM 645 C CA . THR A 1 86 ? -11.186 2.689 18.600 1.00 89.00 86 THR A CA 1
ATOM 646 C C . THR A 1 86 ? -9.763 2.512 18.073 1.00 89.00 86 THR A C 1
ATOM 648 O O . THR A 1 86 ? -9.422 3.149 17.082 1.00 89.00 86 THR A O 1
ATOM 651 N N . GLY A 1 87 ? -8.955 1.609 18.642 1.00 85.31 87 GLY A N 1
ATOM 652 C CA . GLY A 1 87 ? -7.644 1.245 18.092 1.00 85.31 87 GLY A CA 1
ATOM 653 C C . GLY A 1 87 ? -7.734 0.571 16.716 1.00 85.31 87 GLY A C 1
ATOM 654 O O . GLY A 1 87 ? -7.028 0.962 15.787 1.00 85.31 87 GLY A O 1
ATOM 655 N N . LEU A 1 88 ? -8.647 -0.394 16.555 1.00 84.44 88 LEU A N 1
ATOM 656 C CA . LEU A 1 88 ? -8.892 -1.056 15.269 1.00 84.44 88 LEU A CA 1
ATOM 657 C C . LEU A 1 88 ? -9.468 -0.085 14.231 1.00 84.44 88 LEU A C 1
ATOM 659 O O . LEU A 1 88 ? -8.941 0.021 13.128 1.00 84.44 88 LEU A O 1
ATOM 663 N N . LEU A 1 89 ? -10.522 0.656 14.584 1.00 81.25 89 LEU A N 1
ATOM 664 C CA . LEU A 1 89 ? -11.132 1.652 13.700 1.00 81.25 89 LEU A CA 1
ATOM 665 C C . LEU A 1 89 ? -10.141 2.760 13.337 1.00 81.25 89 LEU A C 1
ATOM 667 O O . LEU A 1 89 ? -10.094 3.165 12.185 1.00 81.25 89 LEU A O 1
ATOM 671 N N . GLY A 1 90 ? -9.305 3.204 14.277 1.00 79.44 90 GLY A N 1
ATOM 672 C CA . GLY A 1 90 ? -8.226 4.153 14.019 1.00 79.44 90 GLY A CA 1
ATOM 673 C C . GLY A 1 90 ? -7.239 3.632 12.977 1.00 79.44 90 GLY A C 1
ATOM 674 O O . GLY A 1 90 ? -6.888 4.365 12.061 1.00 79.44 90 GLY A O 1
ATOM 675 N N . SER A 1 91 ? -6.868 2.349 13.041 1.00 71.25 91 SER A N 1
ATOM 676 C CA . SER A 1 91 ? -6.012 1.715 12.030 1.00 71.25 91 SER A CA 1
ATOM 677 C C . SER A 1 91 ? -6.678 1.566 10.658 1.00 71.25 91 SER A C 1
ATOM 679 O O . SER A 1 91 ? -5.968 1.525 9.659 1.00 71.25 91 SER A O 1
ATOM 681 N N . LEU A 1 92 ? -8.006 1.449 10.594 1.00 68.56 92 LEU A N 1
ATOM 682 C CA . LEU A 1 92 ? -8.755 1.328 9.335 1.00 68.56 92 LEU A CA 1
ATOM 683 C C . LEU A 1 92 ? -9.108 2.695 8.727 1.00 68.56 92 LEU A C 1
ATOM 685 O O . LEU A 1 92 ? -9.270 2.815 7.518 1.00 68.56 92 LEU A O 1
ATOM 689 N N . MET A 1 93 ? -9.223 3.720 9.571 1.00 73.81 93 MET A N 1
ATOM 690 C CA . MET A 1 93 ? -9.434 5.120 9.194 1.00 73.81 93 MET A CA 1
ATOM 691 C C . MET A 1 93 ? -8.117 5.831 8.858 1.00 73.81 93 MET A C 1
ATOM 693 O O . MET A 1 93 ? -8.140 6.933 8.310 1.00 73.81 93 MET A O 1
ATOM 697 N N . VAL A 1 94 ? -6.965 5.216 9.159 1.00 65.50 94 VAL A N 1
ATOM 698 C CA . VAL A 1 94 ? -5.707 5.567 8.499 1.00 65.50 94 VAL A CA 1
ATOM 699 C C . VAL A 1 94 ? -5.916 5.249 7.028 1.00 65.50 94 VAL A C 1
ATOM 701 O O . VAL A 1 94 ? -5.876 4.090 6.619 1.00 65.50 94 VAL A O 1
ATOM 704 N N . THR A 1 95 ? -6.172 6.295 6.237 1.00 63.44 95 THR A N 1
ATOM 705 C CA . THR A 1 95 ? -6.077 6.230 4.781 1.00 63.44 95 THR A CA 1
ATOM 706 C C . THR A 1 95 ? -4.824 5.430 4.457 1.00 63.44 95 THR A C 1
ATOM 708 O O . THR A 1 95 ? -3.747 5.833 4.920 1.00 63.44 95 THR A O 1
ATOM 711 N N . PRO A 1 96 ? -4.937 4.298 3.739 1.00 58.81 96 PRO A N 1
ATOM 712 C CA . PRO A 1 96 ? -3.776 3.496 3.428 1.00 58.81 96 PRO A CA 1
ATOM 713 C C . PRO A 1 96 ? -2.713 4.420 2.841 1.00 58.81 96 PRO A C 1
ATOM 715 O O . PRO A 1 96 ? -2.965 5.176 1.903 1.00 58.81 96 PRO A O 1
ATOM 718 N N . GLN A 1 97 ? -1.511 4.363 3.408 1.00 57.19 97 GLN A N 1
ATOM 719 C CA . GLN A 1 97 ? -0.305 4.960 2.835 1.00 57.19 97 GLN A CA 1
ATOM 720 C C . GLN A 1 97 ? 0.121 4.225 1.540 1.00 57.19 97 GLN A C 1
ATOM 722 O O . GLN A 1 97 ? 1.287 4.225 1.174 1.00 57.19 97 GLN A O 1
ATOM 727 N N . THR A 1 98 ? -0.830 3.680 0.773 1.00 57.59 98 THR A N 1
ATOM 728 C CA . THR A 1 98 ? -0.882 3.942 -0.671 1.00 57.59 98 THR A CA 1
ATOM 729 C C . THR A 1 98 ? -1.231 5.431 -0.859 1.00 57.59 98 THR A C 1
ATOM 731 O O . THR A 1 98 ? -2.237 5.790 -1.458 1.00 57.59 98 THR A O 1
ATOM 734 N N . GLY A 1 99 ? -0.634 6.354 -0.106 1.00 61.59 99 GLY A N 1
ATOM 735 C CA . GLY A 1 99 ? 0.723 6.806 -0.372 1.00 61.59 99 GLY A CA 1
ATOM 736 C C . GLY A 1 99 ? 0.512 7.820 -1.469 1.00 61.59 99 GLY A C 1
ATOM 737 O O . GLY A 1 99 ? 0.000 7.469 -2.523 1.00 61.59 99 GLY A O 1
ATOM 738 N N . LYS A 1 100 ? 0.746 9.102 -1.200 1.00 72.50 100 LYS A N 1
ATOM 739 C CA . LYS A 1 100 ? 0.360 10.173 -2.134 1.00 72.50 100 LYS A CA 1
ATOM 740 C C . LYS A 1 100 ? 0.855 9.907 -3.568 1.00 72.50 100 LYS A C 1
ATOM 742 O O . LYS A 1 100 ? 0.276 10.421 -4.515 1.00 72.50 100 LYS A O 1
ATOM 747 N N . GLU A 1 101 ? 1.872 9.073 -3.710 1.00 85.31 101 GLU A N 1
ATOM 748 C CA . GLU A 1 101 ? 2.418 8.518 -4.935 1.00 85.31 101 GLU A CA 1
ATOM 749 C C . GLU A 1 101 ? 1.761 7.160 -5.260 1.00 85.31 101 GLU A C 1
ATOM 751 O O . GLU A 1 101 ? 1.930 6.180 -4.533 1.00 85.31 101 GLU A O 1
ATOM 756 N N . ALA A 1 102 ? 1.026 7.090 -6.372 1.00 88.31 102 ALA A N 1
ATOM 757 C CA . ALA A 1 102 ? 0.486 5.841 -6.906 1.00 88.31 102 ALA A CA 1
ATOM 758 C C . ALA A 1 102 ? 0.700 5.811 -8.421 1.00 88.31 102 ALA A C 1
ATOM 760 O O . ALA A 1 102 ? 0.358 6.766 -9.117 1.00 88.31 102 ALA A O 1
ATOM 761 N N . LEU A 1 103 ? 1.286 4.726 -8.926 1.00 89.88 103 LEU A N 1
ATOM 762 C CA . LEU A 1 103 ? 1.649 4.570 -10.332 1.00 89.88 103 LEU A CA 1
ATOM 763 C C . LEU A 1 103 ? 1.019 3.302 -10.907 1.00 89.88 103 LEU A C 1
ATOM 765 O O . LEU A 1 103 ? 1.091 2.238 -10.293 1.00 89.88 103 LEU A O 1
ATOM 769 N N . ASN A 1 104 ? 0.459 3.404 -12.109 1.00 92.75 104 ASN A N 1
ATOM 770 C CA . ASN A 1 104 ? -0.094 2.281 -12.855 1.00 92.75 104 ASN A CA 1
ATOM 771 C C . ASN A 1 104 ? 0.532 2.205 -14.250 1.00 92.75 104 ASN A C 1
ATOM 773 O O . ASN A 1 104 ? 0.513 3.188 -14.988 1.00 92.75 104 ASN A O 1
ATOM 777 N N . ILE A 1 105 ? 1.039 1.036 -14.637 1.00 93.00 105 ILE A N 1
ATOM 778 C CA . ILE A 1 105 ? 1.590 0.812 -15.979 1.00 93.00 105 ILE A CA 1
ATOM 779 C C . ILE A 1 105 ? 0.435 0.564 -16.952 1.00 93.00 105 ILE A C 1
ATOM 781 O O . ILE A 1 105 ? -0.414 -0.292 -16.719 1.00 93.00 105 ILE A O 1
ATOM 785 N N . GLU A 1 106 ? 0.405 1.316 -18.045 1.00 94.69 106 GLU A N 1
ATOM 786 C CA . GLU A 1 106 ? -0.589 1.173 -19.113 1.00 94.69 106 GLU A CA 1
ATOM 787 C C . GLU A 1 106 ? -0.098 0.284 -20.237 1.00 94.69 106 GLU A C 1
ATOM 789 O O . GLU A 1 106 ? -0.835 -0.548 -20.756 1.00 94.69 106 GLU A O 1
ATOM 794 N N . SER A 1 107 ? 1.155 0.484 -20.629 1.00 93.69 107 SER A N 1
ATOM 795 C CA . SER A 1 107 ? 1.806 -0.337 -21.631 1.00 93.69 107 SER A CA 1
ATOM 796 C C . SER A 1 107 ? 3.310 -0.307 -21.438 1.00 93.69 107 SER A C 1
ATOM 798 O O . SER A 1 107 ? 3.879 0.641 -20.893 1.00 93.69 107 SER A O 1
ATOM 800 N N . SER A 1 108 ? 3.950 -1.376 -21.882 1.00 91.69 108 SER A N 1
ATOM 801 C CA . SER A 1 108 ? 5.393 -1.495 -21.936 1.00 91.69 108 SER A CA 1
ATOM 802 C C . SER A 1 108 ? 5.774 -2.130 -23.261 1.00 91.69 108 SER A C 1
ATOM 804 O O . SER A 1 108 ? 5.140 -3.079 -23.728 1.00 91.69 108 SER A O 1
ATOM 806 N N . THR A 1 109 ? 6.805 -1.588 -23.891 1.00 91.19 109 THR A N 1
ATOM 807 C CA . THR A 1 109 ? 7.368 -2.136 -25.117 1.00 91.19 109 THR A CA 1
ATOM 808 C C . THR A 1 109 ? 8.874 -2.246 -24.966 1.00 91.19 109 THR A C 1
ATOM 810 O O . THR A 1 109 ? 9.531 -1.405 -24.350 1.00 91.19 109 THR A O 1
ATOM 813 N N . PHE A 1 110 ? 9.422 -3.327 -25.511 1.00 88.75 110 PHE A N 1
ATOM 814 C CA . PHE A 1 110 ? 10.852 -3.583 -25.529 1.00 88.75 110 PHE A CA 1
ATOM 815 C C . PHE A 1 110 ? 11.301 -3.730 -26.978 1.00 88.75 110 PHE A C 1
ATOM 817 O O . PHE A 1 110 ? 10.847 -4.629 -27.685 1.00 88.75 110 PHE A O 1
ATOM 824 N N . ASN A 1 111 ? 12.184 -2.842 -27.427 1.00 88.44 111 ASN A N 1
ATOM 825 C CA . ASN A 1 111 ? 12.776 -2.911 -28.753 1.00 88.44 111 ASN A CA 1
ATOM 826 C C . ASN A 1 111 ? 14.124 -3.634 -28.673 1.00 88.44 111 ASN A C 1
ATOM 828 O O . ASN A 1 111 ? 15.116 -3.071 -28.209 1.00 88.44 111 ASN A O 1
ATOM 832 N N . SER A 1 112 ? 14.169 -4.868 -29.179 1.00 82.94 112 SER A N 1
ATOM 833 C CA . SER A 1 112 ? 15.369 -5.712 -29.175 1.00 82.94 112 SER A CA 1
ATOM 834 C C . SER A 1 112 ? 16.490 -5.217 -30.092 1.00 82.94 112 SER A C 1
ATOM 836 O O . SER A 1 112 ? 17.639 -5.582 -29.874 1.00 82.94 112 SER A O 1
ATOM 838 N N . ASN A 1 113 ? 16.191 -4.387 -31.098 1.00 87.31 113 ASN A N 1
ATOM 839 C CA . ASN A 1 113 ? 17.194 -3.898 -32.052 1.00 87.31 113 ASN A CA 1
ATOM 840 C C . ASN A 1 113 ? 18.059 -2.779 -31.460 1.00 87.31 113 ASN A C 1
ATOM 842 O O . ASN A 1 113 ? 19.238 -2.667 -31.778 1.00 87.31 113 ASN A O 1
ATOM 846 N N . ASN A 1 114 ? 17.471 -1.955 -30.591 1.00 85.69 114 ASN A N 1
ATOM 847 C CA . ASN A 1 114 ? 18.131 -0.798 -29.979 1.00 85.69 114 ASN A CA 1
ATOM 848 C C . ASN A 1 114 ? 18.230 -0.914 -28.451 1.00 85.69 114 ASN A C 1
ATOM 850 O O . ASN A 1 114 ? 18.642 0.042 -27.799 1.00 85.69 114 ASN A O 1
ATOM 854 N N . MET A 1 115 ? 17.814 -2.054 -27.886 1.00 83.81 115 MET A N 1
ATOM 855 C CA . MET A 1 115 ? 17.745 -2.321 -26.442 1.00 83.81 115 MET A CA 1
ATOM 856 C C . MET A 1 115 ? 17.004 -1.228 -25.652 1.00 83.81 115 MET A C 1
ATOM 858 O O . MET A 1 115 ? 17.310 -0.967 -24.490 1.00 83.81 115 MET A O 1
ATOM 862 N N . ASN A 1 116 ? 16.032 -0.568 -26.287 1.00 85.75 116 ASN A N 1
ATOM 863 C CA . ASN A 1 116 ? 15.257 0.503 -25.674 1.00 85.75 116 ASN A CA 1
ATOM 864 C C . ASN A 1 116 ? 13.968 -0.053 -25.067 1.00 85.75 116 ASN A C 1
ATOM 866 O O . ASN A 1 116 ? 13.289 -0.877 -25.685 1.00 85.75 116 ASN A O 1
ATOM 870 N N . VAL A 1 117 ? 13.625 0.432 -23.876 1.00 86.81 117 VAL A N 1
ATOM 871 C CA . VAL A 1 117 ? 12.358 0.129 -23.212 1.00 86.81 117 VAL A CA 1
ATOM 872 C C . VAL A 1 117 ? 11.533 1.405 -23.171 1.00 86.81 117 VAL A C 1
ATOM 874 O O . VAL A 1 117 ? 12.021 2.426 -22.693 1.00 86.81 117 VAL A O 1
ATOM 877 N N . SER A 1 118 ? 10.297 1.351 -23.658 1.00 89.88 118 SER A N 1
ATOM 878 C CA . SER A 1 118 ? 9.332 2.445 -23.522 1.00 89.88 118 SER A CA 1
ATOM 879 C C . SER A 1 118 ? 8.210 1.994 -22.593 1.00 89.88 118 SER A C 1
ATOM 881 O O . SER A 1 118 ? 7.617 0.934 -22.804 1.00 89.88 118 SER A O 1
ATOM 883 N N . LEU A 1 119 ? 7.932 2.769 -21.544 1.00 90.75 119 LEU A N 1
ATOM 884 C CA . LEU A 1 119 ? 6.873 2.475 -20.581 1.00 90.75 119 LEU A CA 1
ATOM 885 C C . LEU A 1 119 ? 5.916 3.654 -20.520 1.00 90.75 119 LEU A C 1
ATOM 887 O O . LEU A 1 119 ? 6.343 4.774 -20.298 1.00 90.75 119 LEU A O 1
ATOM 891 N N . PHE A 1 120 ? 4.623 3.389 -20.629 1.00 93.19 120 PHE A N 1
ATOM 892 C CA . PHE A 1 120 ? 3.590 4.382 -20.371 1.00 93.19 120 PHE A CA 1
ATOM 893 C C . PHE A 1 120 ? 3.062 4.155 -18.962 1.00 93.19 120 PHE A C 1
ATOM 895 O O . PHE A 1 120 ? 2.479 3.107 -18.672 1.00 93.19 120 PHE A O 1
ATOM 902 N N . ILE A 1 121 ? 3.299 5.120 -18.078 1.00 93.38 121 ILE A N 1
ATOM 903 C CA . ILE A 1 121 ? 2.957 5.018 -16.659 1.00 93.38 121 ILE A CA 1
ATOM 904 C C . ILE A 1 121 ? 2.036 6.175 -16.294 1.00 93.38 121 ILE A C 1
ATOM 906 O O . ILE A 1 121 ? 2.388 7.336 -16.488 1.00 93.38 121 ILE A O 1
ATOM 910 N N . ARG A 1 122 ? 0.876 5.867 -15.714 1.00 93.62 122 ARG A N 1
ATOM 911 C CA . ARG A 1 122 ? -0.050 6.856 -15.166 1.00 93.62 122 ARG A CA 1
ATOM 912 C C . ARG A 1 122 ? 0.207 7.077 -13.693 1.00 93.62 122 ARG A C 1
ATOM 914 O O . ARG A 1 122 ? 0.219 6.121 -12.921 1.00 93.62 122 ARG A O 1
ATOM 921 N N . ASN A 1 123 ? 0.292 8.336 -13.293 1.00 93.12 123 ASN A N 1
ATOM 922 C CA . ASN A 1 123 ? 0.197 8.706 -11.893 1.00 93.12 123 ASN A CA 1
ATOM 923 C C . ASN A 1 123 ? -1.278 8.760 -11.483 1.00 93.12 123 ASN A C 1
ATOM 925 O O . ASN A 1 123 ? -2.000 9.680 -11.849 1.00 93.12 123 ASN A O 1
ATOM 929 N N . THR A 1 124 ? -1.734 7.750 -10.749 1.00 92.56 124 THR A N 1
ATOM 930 C CA . THR A 1 124 ? -3.082 7.683 -10.163 1.00 92.56 124 THR A CA 1
ATOM 931 C C . THR A 1 124 ? -3.114 8.231 -8.734 1.00 92.56 124 THR A C 1
ATOM 933 O O . THR A 1 124 ? -4.128 8.117 -8.048 1.00 92.56 124 THR A O 1
ATOM 936 N N . GLY A 1 125 ? -1.988 8.764 -8.255 1.00 89.19 125 GLY A N 1
ATOM 937 C CA . GLY A 1 125 ? -1.837 9.363 -6.939 1.00 89.19 125 GLY A CA 1
ATOM 938 C C . GLY A 1 125 ? -2.228 10.839 -6.902 1.00 89.19 125 GLY A C 1
ATOM 939 O O . GLY A 1 125 ? -2.769 11.412 -7.845 1.00 89.19 125 GLY A O 1
ATOM 940 N N . THR A 1 126 ? -1.932 11.465 -5.767 1.00 88.31 126 THR A N 1
ATOM 941 C CA . THR A 1 126 ? -2.185 12.886 -5.477 1.00 88.31 126 THR A CA 1
ATOM 942 C C . THR A 1 126 ? -0.910 13.729 -5.403 1.00 88.31 126 THR A C 1
ATOM 944 O O . THR A 1 126 ? -1.000 14.953 -5.365 1.00 88.31 126 THR A O 1
ATOM 947 N N . ALA A 1 127 ? 0.270 13.104 -5.390 1.00 90.31 127 ALA A N 1
ATOM 948 C CA . ALA A 1 127 ? 1.569 13.766 -5.437 1.00 90.31 127 ALA A CA 1
ATOM 949 C C . ALA A 1 127 ? 2.237 13.574 -6.798 1.00 90.31 127 ALA A C 1
ATOM 951 O O . ALA A 1 127 ? 2.069 12.548 -7.452 1.00 90.31 127 ALA A O 1
ATOM 952 N N . THR A 1 128 ? 3.015 14.569 -7.207 1.00 91.44 128 THR A N 1
ATOM 953 C CA . THR A 1 128 ? 3.900 14.506 -8.370 1.00 91.44 128 THR A CA 1
ATOM 954 C C . THR A 1 128 ? 5.027 13.498 -8.127 1.00 91.44 128 THR A C 1
ATOM 956 O O . THR A 1 128 ? 5.618 13.500 -7.051 1.00 91.44 128 THR A O 1
ATOM 959 N N . VAL A 1 129 ? 5.350 12.673 -9.128 1.00 91.12 129 VAL A N 1
ATOM 960 C CA . VAL A 1 129 ? 6.383 11.625 -9.032 1.00 91.12 129 VAL A CA 1
ATOM 961 C C . VAL A 1 129 ? 7.494 11.869 -10.051 1.00 91.12 129 VAL A C 1
ATOM 963 O O . VAL A 1 129 ? 7.211 12.231 -11.192 1.00 91.12 129 VAL A O 1
ATOM 966 N N . SER A 1 130 ? 8.751 11.647 -9.665 1.00 90.62 130 SER A N 1
ATOM 967 C CA . SER A 1 130 ? 9.917 11.683 -10.555 1.00 90.62 130 SER A CA 1
ATOM 968 C C . SER A 1 130 ? 10.682 10.358 -10.518 1.00 90.62 130 SER A C 1
ATOM 970 O O . SER A 1 130 ? 10.823 9.723 -9.472 1.00 90.62 130 SER A O 1
ATOM 972 N N . PHE A 1 131 ? 11.195 9.921 -11.669 1.00 86.75 131 PHE A N 1
ATOM 973 C CA . PHE A 1 131 ? 11.992 8.695 -11.752 1.00 86.75 131 PHE A CA 1
ATOM 974 C C . PHE A 1 131 ? 13.463 8.990 -11.500 1.00 86.75 131 PHE A C 1
ATOM 976 O O . PHE A 1 131 ? 14.070 9.784 -12.208 1.00 86.75 131 PHE A O 1
ATOM 983 N N . THR A 1 132 ? 14.047 8.307 -10.516 1.00 88.69 132 THR A N 1
ATOM 984 C CA . THR A 1 132 ? 15.482 8.423 -10.205 1.00 88.69 132 THR A CA 1
ATOM 985 C C . THR A 1 132 ? 16.271 7.191 -10.631 1.00 88.69 132 THR A C 1
ATOM 987 O O . THR A 1 132 ? 17.415 7.314 -11.053 1.00 88.69 132 THR A O 1
ATOM 990 N N . THR A 1 133 ? 15.681 6.001 -10.543 1.00 88.81 133 THR A N 1
ATOM 991 C CA . THR A 1 133 ? 16.374 4.743 -10.839 1.00 88.81 133 THR A CA 1
ATOM 992 C C . THR A 1 133 ? 15.384 3.752 -11.427 1.00 88.81 133 THR A C 1
ATOM 994 O O . THR A 1 133 ? 14.254 3.663 -10.945 1.00 88.81 133 THR A O 1
ATOM 997 N N . TYR A 1 134 ? 15.812 2.981 -12.425 1.00 87.44 134 TYR A N 1
ATOM 998 C CA . TYR A 1 134 ? 15.038 1.851 -12.932 1.00 87.44 134 TYR A CA 1
ATOM 999 C C . TYR A 1 134 ? 15.882 0.578 -13.014 1.00 87.44 134 TYR A C 1
ATOM 1001 O O . TYR A 1 134 ? 17.101 0.620 -13.200 1.00 87.44 134 TYR A O 1
ATOM 1009 N N . TYR A 1 135 ? 15.192 -0.556 -12.888 1.00 90.62 135 TYR A N 1
ATOM 1010 C CA . TYR A 1 135 ? 15.753 -1.898 -12.974 1.00 90.62 135 TYR A CA 1
ATOM 1011 C C . TYR A 1 135 ? 14.930 -2.706 -13.973 1.00 90.62 135 TYR A C 1
ATOM 1013 O O . TYR A 1 135 ? 13.712 -2.810 -13.832 1.00 90.62 135 TYR A O 1
ATOM 1021 N N . VAL A 1 136 ? 15.589 -3.290 -14.967 1.00 88.25 136 VAL A N 1
ATOM 1022 C CA . VAL A 1 136 ? 14.976 -4.202 -15.935 1.00 88.25 136 VAL A CA 1
ATOM 1023 C C . VAL A 1 136 ? 15.592 -5.571 -15.733 1.00 88.25 136 VAL A C 1
ATOM 1025 O O . VAL A 1 136 ? 16.810 -5.714 -15.783 1.00 88.25 136 VAL A O 1
ATOM 1028 N N . LYS A 1 137 ? 14.759 -6.582 -15.502 1.00 90.88 137 LYS A N 1
ATOM 1029 C CA . LYS A 1 137 ? 15.206 -7.963 -15.346 1.00 90.88 137 LYS A CA 1
ATOM 1030 C C . LYS A 1 137 ? 14.772 -8.779 -16.555 1.00 90.88 137 LYS A C 1
ATOM 1032 O O . LYS A 1 137 ? 13.613 -8.701 -16.956 1.00 90.88 137 LYS A O 1
ATOM 1037 N N . ASP A 1 138 ? 15.693 -9.545 -17.126 1.00 86.31 138 ASP A N 1
ATOM 1038 C CA . ASP A 1 138 ? 15.376 -10.473 -18.207 1.00 86.31 138 ASP A CA 1
ATOM 1039 C C . ASP A 1 138 ? 14.828 -11.813 -17.673 1.00 86.31 138 ASP A C 1
ATOM 1041 O O . ASP A 1 138 ? 14.830 -12.094 -16.470 1.00 86.31 138 ASP A O 1
ATOM 1045 N N . ALA A 1 139 ? 14.347 -12.662 -18.583 1.00 86.75 139 ALA A N 1
ATOM 1046 C CA . ALA A 1 139 ? 13.829 -13.985 -18.233 1.00 86.75 139 ALA A CA 1
ATOM 1047 C C . ALA A 1 139 ? 14.919 -14.958 -17.735 1.00 86.75 139 ALA A C 1
ATOM 1049 O O . ALA A 1 139 ? 14.600 -15.929 -17.052 1.00 86.75 139 ALA A O 1
ATOM 1050 N N . ALA A 1 140 ? 16.192 -14.703 -18.057 1.00 90.81 140 ALA A N 1
ATOM 1051 C CA . ALA A 1 140 ? 17.337 -15.503 -17.620 1.00 90.81 140 ALA A CA 1
ATOM 1052 C C . ALA A 1 140 ? 17.840 -15.108 -16.216 1.00 90.81 140 ALA A C 1
ATOM 1054 O O . ALA A 1 140 ? 18.643 -15.823 -15.621 1.00 90.81 140 ALA A O 1
ATOM 1055 N N . GLY A 1 141 ? 17.342 -14.000 -15.663 1.00 89.81 141 GLY A N 1
ATOM 1056 C CA . GLY A 1 141 ? 17.664 -13.504 -14.333 1.00 89.81 141 GLY A CA 1
ATOM 1057 C C . GLY A 1 141 ? 18.674 -12.357 -14.292 1.00 89.81 141 GLY A C 1
ATOM 1058 O O . GLY A 1 141 ? 18.921 -11.840 -13.199 1.00 89.81 141 GLY A O 1
ATOM 1059 N N . ASN A 1 142 ? 19.218 -11.917 -15.428 1.00 90.12 142 ASN A N 1
ATOM 1060 C CA . ASN A 1 142 ? 20.131 -10.778 -15.478 1.00 90.12 142 ASN A CA 1
ATOM 1061 C C . ASN A 1 142 ? 19.360 -9.477 -15.241 1.00 90.12 142 ASN A C 1
ATOM 1063 O O . ASN A 1 142 ? 18.225 -9.319 -15.690 1.00 90.12 142 ASN A O 1
ATOM 1067 N N . THR A 1 143 ? 19.978 -8.540 -14.521 1.00 91.19 143 THR A N 1
ATOM 1068 C CA . THR A 1 143 ? 19.377 -7.241 -14.197 1.00 91.19 143 THR A CA 1
ATOM 1069 C C . THR A 1 143 ? 20.198 -6.118 -14.816 1.00 91.19 143 THR A C 1
ATOM 1071 O O . THR A 1 143 ? 21.395 -6.006 -14.562 1.00 91.19 143 THR A O 1
ATOM 1074 N N . TYR A 1 144 ? 19.535 -5.275 -15.599 1.00 87.19 144 TYR A N 1
ATOM 1075 C CA . TYR A 1 144 ? 20.057 -4.028 -16.134 1.00 87.19 144 TYR A CA 1
ATOM 1076 C C . TYR A 1 144 ? 19.568 -2.877 -15.263 1.00 87.19 144 TYR A C 1
ATOM 1078 O O . TYR A 1 144 ? 18.367 -2.727 -15.033 1.00 87.19 144 TYR A O 1
ATOM 1086 N N . THR A 1 145 ? 20.502 -2.063 -14.786 1.00 88.94 145 THR A N 1
ATOM 1087 C CA . THR A 1 145 ? 20.216 -0.964 -13.864 1.00 88.94 145 THR A CA 1
ATOM 1088 C C . THR A 1 145 ? 20.634 0.348 -14.492 1.00 88.94 145 THR A C 1
ATOM 1090 O O . THR A 1 145 ? 21.774 0.487 -14.931 1.00 88.94 145 THR A O 1
ATOM 1093 N N . GLN A 1 146 ? 19.749 1.336 -14.437 1.00 85.12 146 GLN A N 1
ATOM 1094 C CA . GLN A 1 146 ? 20.114 2.727 -14.655 1.00 85.12 146 GLN A CA 1
ATOM 1095 C C . GLN A 1 146 ? 19.923 3.484 -13.348 1.00 85.12 146 GLN A C 1
ATOM 1097 O O . GLN A 1 146 ? 18.801 3.797 -12.950 1.00 85.12 146 GLN A O 1
ATOM 1102 N N . GLY A 1 147 ? 21.037 3.761 -12.675 1.00 85.12 147 GLY A N 1
ATOM 1103 C CA . GLY A 1 147 ? 21.072 4.657 -11.524 1.00 85.12 147 GLY A CA 1
ATOM 1104 C C . GLY A 1 147 ? 21.104 6.120 -11.959 1.00 85.12 147 GLY A C 1
ATOM 1105 O O . GLY A 1 147 ? 21.630 6.429 -13.030 1.00 85.12 147 GLY A O 1
ATOM 1106 N N . ALA A 1 148 ? 20.562 7.000 -11.112 1.00 84.00 148 ALA A N 1
ATOM 1107 C CA . ALA A 1 148 ? 20.593 8.454 -11.284 1.00 84.00 148 ALA A CA 1
ATOM 1108 C C . ALA A 1 148 ? 20.120 8.901 -12.678 1.00 84.00 148 ALA A C 1
ATOM 1110 O O . ALA A 1 148 ? 20.851 9.524 -13.445 1.00 84.00 148 ALA A O 1
ATOM 1111 N N . TYR A 1 149 ? 18.882 8.552 -13.020 1.00 84.12 149 TYR A N 1
ATOM 1112 C CA . TYR A 1 149 ? 18.212 8.980 -14.236 1.00 84.12 149 TYR A CA 1
ATOM 1113 C C . TYR A 1 149 ? 17.891 10.483 -14.165 1.00 84.12 149 TYR A C 1
ATOM 1115 O O . TYR A 1 149 ? 16.773 10.901 -13.888 1.00 84.12 149 TYR A O 1
ATOM 1123 N N . THR A 1 150 ? 18.914 11.309 -14.395 1.00 70.69 150 THR A N 1
ATOM 1124 C CA . THR A 1 150 ? 18.899 12.774 -14.221 1.00 70.69 150 THR A CA 1
ATOM 1125 C C . THR A 1 150 ? 17.909 13.495 -15.143 1.00 70.69 150 THR A C 1
ATOM 1127 O O . THR A 1 150 ? 17.515 14.621 -14.859 1.00 70.69 150 THR A O 1
ATOM 1130 N N . PHE A 1 151 ? 17.476 12.842 -16.224 1.00 72.62 151 PHE A N 1
ATOM 1131 C CA . PHE A 1 151 ? 16.475 13.349 -17.170 1.00 72.62 151 PHE A CA 1
ATOM 1132 C C . PHE A 1 151 ? 15.163 12.558 -17.115 1.00 72.62 151 PHE A C 1
ATOM 1134 O O . PHE A 1 151 ? 14.434 12.501 -18.103 1.00 72.62 151 PHE A O 1
ATOM 1141 N N . GLY A 1 152 ? 14.871 11.921 -15.979 1.00 77.25 152 GLY A N 1
ATOM 1142 C CA . GLY A 1 152 ? 13.619 11.202 -15.798 1.00 77.25 152 GLY A CA 1
ATOM 1143 C C . GLY A 1 152 ? 12.397 12.116 -15.906 1.00 77.25 152 GLY A C 1
ATOM 1144 O O . GLY A 1 152 ? 12.433 13.255 -15.426 1.00 77.25 152 GLY A O 1
ATOM 1145 N N . PRO A 1 153 ? 11.296 11.643 -16.518 1.00 85.50 153 PRO A N 1
ATOM 1146 C CA . PRO A 1 153 ? 10.078 12.428 -16.610 1.00 85.50 153 PRO A CA 1
ATOM 1147 C C . PRO A 1 153 ? 9.506 12.675 -15.210 1.00 85.50 153 PRO A C 1
ATOM 1149 O O . PRO A 1 153 ? 9.545 11.815 -14.327 1.00 85.50 153 PRO A O 1
ATOM 1152 N N . THR A 1 154 ? 8.953 13.869 -15.012 1.00 90.12 154 THR A N 1
ATOM 1153 C CA . THR A 1 154 ? 8.148 14.190 -13.832 1.00 90.12 154 THR A CA 1
ATOM 1154 C C . THR A 1 154 ? 6.678 14.026 -14.198 1.00 90.12 154 THR A C 1
ATOM 1156 O O . THR A 1 154 ? 6.176 14.733 -15.071 1.00 90.12 154 THR A O 1
ATOM 1159 N N . ILE A 1 155 ? 5.982 13.100 -13.541 1.00 92.88 155 ILE A N 1
ATOM 1160 C CA . ILE A 1 155 ? 4.579 12.791 -13.815 1.00 92.88 155 ILE A CA 1
ATOM 1161 C C . ILE A 1 155 ? 3.696 13.471 -12.773 1.00 92.88 155 ILE A C 1
ATOM 1163 O O . ILE A 1 155 ? 3.698 13.119 -11.589 1.00 92.88 155 ILE A O 1
ATOM 1167 N N . GLN A 1 156 ? 2.911 14.445 -13.226 1.00 92.94 156 GLN A N 1
ATOM 1168 C CA . GLN A 1 156 ? 1.903 15.115 -12.404 1.00 92.94 156 GLN A CA 1
ATOM 1169 C C . GLN A 1 156 ? 0.744 14.166 -12.048 1.00 92.94 156 GLN A C 1
ATOM 1171 O O . GLN A 1 156 ? 0.508 13.201 -12.776 1.00 92.94 156 GLN A O 1
ATOM 1176 N N . PRO A 1 157 ? -0.006 14.426 -10.962 1.00 93.06 157 PRO A N 1
ATOM 1177 C CA . PRO A 1 157 ? -1.213 13.667 -10.641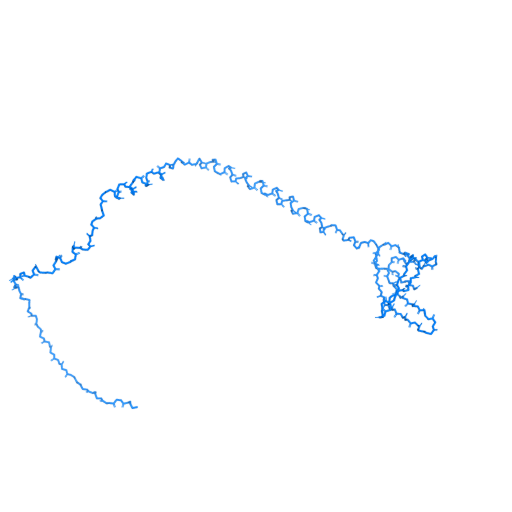 1.00 93.06 157 PRO A CA 1
ATOM 1178 C C . PRO A 1 157 ? -2.170 13.569 -11.835 1.00 93.06 157 PRO A C 1
ATOM 1180 O O . PRO A 1 157 ? -2.419 14.560 -12.521 1.00 93.06 157 PRO A O 1
ATOM 1183 N N . ASN A 1 158 ? -2.714 12.376 -12.071 1.00 91.75 158 ASN A N 1
ATOM 1184 C CA . ASN A 1 158 ? -3.601 12.036 -13.190 1.00 91.75 158 ASN A CA 1
ATOM 1185 C C . ASN A 1 158 ? -2.997 12.214 -14.597 1.00 91.75 158 ASN A C 1
ATOM 1187 O O . ASN A 1 158 ? -3.735 12.201 -15.582 1.00 91.75 158 ASN A O 1
ATOM 1191 N N . ALA A 1 159 ? -1.673 12.347 -14.715 1.00 92.31 159 ALA A N 1
ATOM 1192 C CA . ALA A 1 159 ? -0.970 12.411 -15.994 1.00 92.31 159 ALA A CA 1
ATOM 1193 C C . ALA A 1 159 ? -0.267 11.088 -16.334 1.00 92.31 159 ALA A C 1
ATOM 1195 O O . ALA A 1 159 ? -0.060 10.230 -15.471 1.00 92.31 159 ALA A O 1
ATOM 1196 N N . VAL A 1 160 ? 0.113 10.947 -17.605 1.00 92.38 160 VAL A N 1
ATOM 1197 C CA . VAL A 1 160 ? 0.902 9.824 -18.128 1.00 92.38 160 VAL A CA 1
ATOM 1198 C C . VAL A 1 160 ? 2.302 10.321 -18.464 1.00 92.38 160 VAL A C 1
ATOM 1200 O O . VAL A 1 160 ? 2.442 11.366 -19.098 1.00 92.38 160 VAL A O 1
ATOM 1203 N N . GLY A 1 161 ? 3.323 9.587 -18.033 1.00 89.31 161 GLY A N 1
ATOM 1204 C CA . GLY A 1 161 ? 4.711 9.792 -18.445 1.00 89.31 161 GLY A CA 1
ATOM 1205 C C . GLY A 1 161 ? 5.234 8.632 -19.282 1.00 89.31 161 GLY A C 1
ATOM 1206 O O . GLY A 1 161 ? 4.674 7.532 -19.240 1.00 89.31 161 GLY A O 1
ATOM 1207 N N . THR A 1 162 ? 6.305 8.915 -20.024 1.00 87.94 162 THR A N 1
ATOM 1208 C CA . THR A 1 162 ? 6.993 8.006 -20.951 1.00 87.94 162 THR A CA 1
ATOM 1209 C C . THR A 1 162 ? 8.493 8.059 -20.767 1.00 87.94 162 THR A C 1
ATOM 1211 O O . THR A 1 162 ? 8.986 9.208 -20.671 1.00 87.94 162 THR A O 1
#

Secondary structure (DSSP, 8-state):
--------------------------TTSSSSTTSS-----HHHHHHHHHHTTTT-------HHHHHHHHHHHHHHHHHHHHHHHHHHHHHHHS-----S--EEEEEEEEETTTTEEEEEEEE-SSS-EE---EEEE-TTS-EEEE---TTPPEE-TT-EE-

pLDDT: mean 75.27, std 17.28, range [39.72, 97.38]

Foldseek 3Di:
DDDDDDDDDDDDDDDDDDDDDDDDDPPPPPPPVPVPDDPPDVVVVVVVVVVVVVVPPCPDPPPVVVVVVVVVVVVVVVVVVVVVVCVVVVVVVPPPCCPQWDKDWPDWDADPVVRDIDTKIFGQGNDKDWDAKDWDADPVGDIDIDGGPVVTDTHHHGGIDD

Sequence (162 aa):
MIDPSRNLHDQARVTSSQSSGSSNKVSAWTNLGKMVAGKPTDEKKQGVKKLRKIVKDKKGINTILAALLMVVIVVVASVMVYAWSTGLLGSLMVTPQTGKEALNIESSTFNSNNMNVSLFIRNTGTATVSFTTYYVKDAAGNTYTQGAYTFGPTIQPNAVGT

Radius of gyration: 49.54 Å; chains: 1; bounding box: 90×90×91 Å